Protein AF-A0A2D5UI90-F1 (afdb_monomer_lite)

pLDDT: mean 88.05, std 10.52, range [45.09, 97.12]

Sequence (137 aa):
MPPPLQNLLQTDLNLSLLLITIFAVVAANLFPKKLIALEKTSFSLGMWMMYVFLAVIGAATNIEQILSIGPSVLLFYITIMLFHFVFLVSLAKLFKLDVYEVVVSSAANIMGPSVAAPMAASMGRKKLVTPASLSEY

Foldseek 3Di:
DQDPVCVVVVDPDRCPVVVVVVVVVVCCVVPVVVCVVCVVVVVVVVVVVVVVVVVVVVVPDDPVCCVPCVVVVVVVVVVVLVVVLVVQLVVCVVVVHDSLLSVLVSCCVPVNLVPSLVVCVVVVNPVVNVVSNVSVD

Secondary structure (DSSP, 8-state):
---TTTTTTT--S-HHHHHHHHHHHHHHHH-HHHHHHHHHHHHHHHHHHHHHHHHHHHHHS-HHHHHHTHHHHHHHHHHHHHHHHHHHHHHHHHTT--HHHHHHHHHHHHH-HHHHHHHHHHTT-HHHHHHHHHTT-

Structure (mmCIF, N/CA/C/O backbone):
data_AF-A0A2D5UI90-F1
#
_entry.id   AF-A0A2D5UI90-F1
#
loop_
_atom_site.group_PDB
_atom_site.id
_atom_site.type_symbol
_atom_site.label_atom_id
_atom_site.label_alt_id
_atom_site.label_comp_id
_atom_site.label_asym_id
_atom_site.label_entity_id
_atom_site.label_seq_id
_atom_site.pdbx_PDB_ins_code
_atom_site.Cartn_x
_atom_site.Cartn_y
_atom_site.Cartn_z
_atom_site.occupancy
_atom_site.B_iso_or_equiv
_atom_site.auth_seq_id
_atom_site.auth_comp_id
_atom_site.auth_asym_id
_atom_site.auth_atom_id
_atom_site.pdbx_PDB_model_num
ATOM 1 N N . MET A 1 1 ? 2.408 -32.290 -11.993 1.00 48.31 1 MET A N 1
ATOM 2 C CA . MET A 1 1 ? 1.231 -33.171 -12.144 1.00 48.31 1 MET A CA 1
ATOM 3 C C . MET A 1 1 ? 0.042 -32.411 -11.577 1.00 48.31 1 MET A C 1
ATOM 5 O O . MET A 1 1 ? 0.161 -31.977 -10.435 1.00 48.31 1 MET A O 1
ATOM 9 N N . PRO A 1 2 ? -1.007 -32.119 -12.364 1.00 53.62 2 PRO A N 1
ATOM 10 C CA . PRO A 1 2 ? -2.142 -31.338 -11.877 1.00 53.62 2 PRO A CA 1
ATOM 11 C C . PRO A 1 2 ? -2.812 -32.066 -10.698 1.00 53.62 2 PRO A C 1
ATOM 13 O O . PRO A 1 2 ? -2.880 -33.300 -10.718 1.00 53.62 2 PRO A O 1
ATOM 16 N N . PRO A 1 3 ? -3.257 -31.349 -9.652 1.00 63.31 3 PRO A N 1
ATOM 17 C CA . PRO A 1 3 ? -3.955 -31.960 -8.530 1.00 63.31 3 PRO A CA 1
ATOM 18 C C . PRO A 1 3 ? -5.204 -32.717 -9.022 1.00 63.31 3 PRO A C 1
ATOM 20 O O . PRO A 1 3 ? -5.903 -32.228 -9.911 1.00 63.31 3 PRO A O 1
ATOM 23 N N . PRO A 1 4 ? -5.527 -33.892 -8.450 1.00 63.41 4 PRO A N 1
ATOM 24 C CA . PRO A 1 4 ? -6.572 -34.788 -8.962 1.00 63.41 4 PRO A CA 1
ATOM 25 C C . PRO A 1 4 ? -7.970 -34.147 -9.039 1.00 63.41 4 PRO A C 1
ATOM 27 O O . PRO A 1 4 ? -8.788 -34.550 -9.860 1.00 63.41 4 PRO A O 1
ATOM 30 N N . LEU A 1 5 ? -8.227 -33.106 -8.241 1.00 60.19 5 LEU A N 1
ATOM 31 C CA . LEU A 1 5 ? -9.473 -32.330 -8.251 1.00 60.19 5 LEU A CA 1
ATOM 32 C C . LEU A 1 5 ? -9.618 -31.393 -9.466 1.00 60.19 5 LEU A C 1
ATOM 34 O O . LEU A 1 5 ? -10.738 -31.054 -9.832 1.00 60.19 5 LEU A O 1
ATOM 38 N N . GLN A 1 6 ? -8.520 -31.005 -10.122 1.00 60.03 6 GLN A N 1
ATOM 39 C CA . GLN A 1 6 ? -8.545 -30.106 -11.285 1.00 60.03 6 GLN A CA 1
ATOM 40 C C . GLN A 1 6 ? -9.134 -30.787 -12.528 1.00 60.03 6 GLN A C 1
ATOM 42 O O . GLN A 1 6 ? -9.858 -30.161 -13.297 1.00 60.03 6 GLN A O 1
ATOM 47 N N . ASN A 1 7 ? -8.911 -32.096 -12.670 1.00 62.78 7 ASN A N 1
ATOM 48 C CA . ASN A 1 7 ? -9.467 -32.895 -13.765 1.00 62.78 7 ASN A CA 1
ATOM 49 C C . ASN A 1 7 ? -10.966 -33.211 -13.587 1.00 62.78 7 ASN A C 1
ATOM 51 O O . ASN A 1 7 ? -11.640 -33.508 -14.568 1.00 62.78 7 ASN A O 1
ATOM 55 N N . LEU A 1 8 ? -11.495 -33.140 -12.358 1.00 64.38 8 LEU A N 1
ATOM 56 C CA . LEU A 1 8 ? -12.909 -33.396 -12.038 1.00 64.38 8 LEU A CA 1
ATOM 57 C C . LEU A 1 8 ? -13.818 -32.182 -12.288 1.00 64.38 8 LEU A C 1
ATOM 59 O O . LEU A 1 8 ? -14.997 -32.358 -12.572 1.00 64.38 8 LEU A O 1
ATOM 63 N N . LEU A 1 9 ? -13.278 -30.963 -12.188 1.00 67.75 9 LEU A N 1
ATOM 64 C CA . LEU A 1 9 ? -14.033 -29.704 -12.269 1.00 67.75 9 LEU A CA 1
ATOM 65 C C . LEU A 1 9 ? -13.892 -28.966 -13.615 1.00 67.75 9 LEU A C 1
ATOM 67 O O . LEU A 1 9 ? -14.424 -27.865 -13.741 1.00 67.75 9 LEU A O 1
ATOM 71 N N . GLN A 1 10 ? -13.189 -29.545 -14.604 1.00 65.94 10 GLN A N 1
ATOM 72 C CA . GLN A 1 10 ? -12.973 -28.986 -15.957 1.00 65.94 10 GLN A CA 1
ATOM 73 C C . GLN A 1 10 ? -12.735 -27.461 -15.967 1.00 65.94 10 GLN A C 1
ATOM 75 O O . GLN A 1 10 ? -13.383 -26.719 -16.700 1.00 65.94 10 GLN A O 1
ATOM 80 N N . THR A 1 11 ? -11.836 -26.971 -15.112 1.00 66.00 11 THR A N 1
ATOM 81 C CA . THR A 1 11 ? -11.561 -25.532 -14.973 1.00 66.00 11 THR A CA 1
ATOM 82 C C . THR A 1 11 ? -10.078 -25.244 -15.189 1.00 66.00 11 THR A C 1
ATOM 84 O O . THR A 1 11 ? -9.223 -25.908 -14.605 1.00 66.00 11 THR A O 1
ATOM 87 N N . ASP A 1 12 ? -9.765 -24.197 -15.956 1.00 69.00 12 ASP A N 1
ATOM 88 C CA . ASP A 1 12 ? -8.389 -23.741 -16.240 1.00 69.00 12 ASP A CA 1
ATOM 89 C C . ASP A 1 12 ? -7.688 -23.078 -15.032 1.00 69.00 12 ASP A C 1
ATOM 91 O O . ASP A 1 12 ? -6.572 -22.566 -15.131 1.00 69.00 12 ASP A O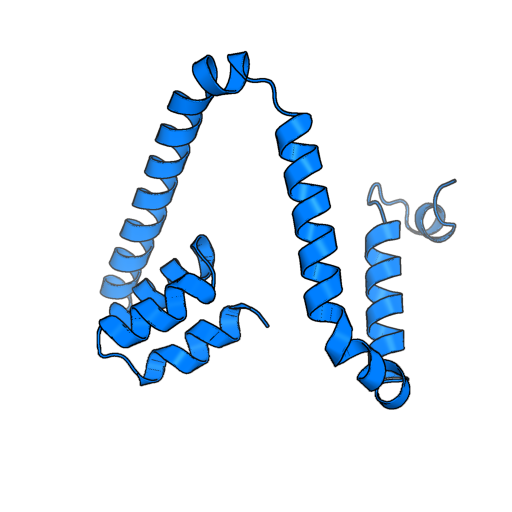 1
ATOM 95 N N . LEU A 1 13 ? -8.333 -23.065 -13.862 1.00 67.31 13 LEU A N 1
ATOM 96 C CA . LEU A 1 13 ? -7.846 -22.384 -12.666 1.00 67.31 13 LEU A CA 1
ATOM 97 C C . LEU A 1 13 ? -6.788 -23.217 -11.932 1.00 67.31 13 LEU A C 1
ATOM 99 O O . LEU A 1 13 ? -6.958 -24.414 -11.700 1.00 67.31 13 LEU A O 1
ATOM 103 N N . ASN A 1 14 ? -5.708 -22.565 -11.487 1.00 71.44 14 ASN A N 1
ATOM 104 C CA . ASN A 1 14 ? -4.692 -23.198 -10.647 1.00 71.44 14 ASN A CA 1
ATOM 105 C C . ASN A 1 14 ? -5.229 -23.407 -9.221 1.00 71.44 14 ASN A C 1
ATOM 107 O O . ASN A 1 14 ? -5.079 -22.560 -8.339 1.00 71.44 14 ASN A O 1
ATOM 111 N N . LEU A 1 15 ? -5.854 -24.564 -8.997 1.00 83.06 15 LEU A N 1
ATOM 112 C CA . LEU A 1 15 ? -6.462 -24.926 -7.715 1.00 83.06 15 LEU A CA 1
ATOM 113 C C . LEU A 1 15 ? -5.440 -25.173 -6.599 1.00 83.06 15 LEU A C 1
ATOM 115 O O . LEU A 1 15 ? -5.830 -25.256 -5.439 1.00 83.06 15 LEU A O 1
ATOM 119 N N . SER A 1 16 ? -4.144 -25.281 -6.905 1.00 84.81 16 SER A N 1
ATOM 120 C CA . SER A 1 16 ? -3.122 -25.621 -5.906 1.00 84.81 16 SER A CA 1
ATOM 121 C C . SER A 1 16 ? -3.031 -24.563 -4.810 1.00 84.81 16 SER A C 1
ATOM 123 O O . SER A 1 16 ? -3.061 -24.905 -3.632 1.00 84.81 16 SER A O 1
ATOM 125 N N . LEU A 1 17 ? -2.995 -23.279 -5.183 1.00 85.44 17 LEU A N 1
ATOM 126 C CA . LEU A 1 17 ? -2.971 -22.176 -4.216 1.00 85.44 17 LEU A CA 1
ATOM 127 C C . LEU A 1 17 ? -4.250 -22.139 -3.379 1.00 85.44 17 LEU A C 1
ATOM 129 O O . LEU A 1 17 ? -4.186 -22.012 -2.161 1.00 85.44 17 LEU A O 1
ATOM 133 N N . LEU A 1 18 ? -5.404 -22.316 -4.027 1.00 87.38 18 LEU A N 1
ATOM 134 C CA . LEU A 1 18 ? -6.697 -22.327 -3.350 1.00 87.38 18 LEU A CA 1
ATOM 135 C C . LEU A 1 18 ? -6.779 -23.459 -2.318 1.00 87.38 18 LEU A C 1
ATOM 137 O O . LEU A 1 18 ? -7.167 -23.225 -1.176 1.00 87.38 18 LEU A O 1
ATOM 141 N N . LEU A 1 19 ? -6.377 -24.672 -2.701 1.00 89.44 19 LEU A N 1
ATOM 142 C CA . LEU A 1 19 ? -6.362 -25.831 -1.813 1.00 89.44 19 LEU A CA 1
ATOM 143 C C . LEU A 1 19 ? -5.406 -25.618 -0.639 1.00 89.44 19 LEU A C 1
ATOM 145 O O . LEU A 1 19 ? -5.787 -25.890 0.497 1.00 89.44 19 LEU A O 1
ATOM 149 N N . ILE A 1 20 ? -4.203 -25.089 -0.884 1.00 89.81 20 ILE A N 1
ATOM 150 C CA . ILE A 1 20 ? -3.241 -24.767 0.180 1.00 89.81 20 ILE A CA 1
ATOM 151 C C . ILE A 1 20 ? -3.857 -23.776 1.178 1.00 89.81 20 ILE A C 1
ATOM 153 O O . ILE A 1 20 ? -3.808 -24.031 2.381 1.00 89.81 20 ILE A O 1
ATOM 157 N N . THR A 1 21 ? -4.494 -22.699 0.706 1.00 91.00 21 THR A N 1
ATOM 158 C CA . THR A 1 21 ? -5.168 -21.720 1.575 1.00 91.00 21 THR A CA 1
ATOM 159 C C . THR A 1 21 ? -6.302 -22.357 2.377 1.00 91.00 21 THR A C 1
ATOM 161 O O . THR A 1 21 ? -6.386 -22.145 3.586 1.00 91.00 21 THR A O 1
ATOM 164 N N . ILE A 1 22 ? -7.145 -23.181 1.744 1.00 93.75 22 ILE A N 1
ATOM 165 C CA . ILE A 1 22 ? -8.247 -23.880 2.423 1.00 93.75 22 ILE A CA 1
ATOM 166 C C . ILE A 1 22 ? -7.703 -24.780 3.534 1.00 93.75 22 ILE A C 1
ATOM 168 O O . ILE A 1 22 ? -8.156 -24.688 4.675 1.00 93.75 22 ILE A O 1
ATOM 172 N N . PHE A 1 23 ? -6.711 -25.620 3.237 1.00 92.88 23 PHE A N 1
ATOM 173 C CA . PHE A 1 23 ? -6.123 -26.507 4.239 1.00 92.88 23 PHE A CA 1
ATOM 174 C C . PHE A 1 23 ? -5.447 -25.730 5.373 1.00 92.88 23 PHE A C 1
ATOM 176 O O . PHE A 1 23 ? -5.608 -26.107 6.535 1.00 92.88 23 PHE A O 1
ATOM 183 N N . ALA A 1 24 ? -4.747 -24.634 5.068 1.00 90.56 24 ALA A N 1
ATOM 184 C CA . ALA A 1 24 ? -4.121 -23.780 6.073 1.00 90.56 24 ALA A CA 1
ATOM 185 C C . ALA A 1 24 ? -5.157 -23.163 7.026 1.00 90.56 24 ALA A C 1
ATOM 187 O O . ALA A 1 24 ? -4.997 -23.251 8.244 1.00 90.56 24 ALA A O 1
ATOM 188 N N . VAL A 1 25 ? -6.253 -22.608 6.495 1.00 92.94 25 VAL A N 1
ATOM 189 C CA . VAL A 1 25 ? -7.337 -22.026 7.303 1.00 92.94 25 VAL A CA 1
ATOM 190 C C . VAL A 1 25 ? -8.042 -23.096 8.139 1.00 92.94 25 VAL A C 1
ATOM 192 O O . VAL A 1 25 ? -8.285 -22.880 9.327 1.00 92.94 25 VAL A O 1
ATOM 195 N N . VAL A 1 26 ? -8.338 -24.267 7.567 1.00 94.62 26 VAL A N 1
ATOM 196 C CA . VAL A 1 26 ? -8.956 -25.382 8.303 1.00 94.62 26 VAL A CA 1
ATOM 197 C C . VAL A 1 26 ? -8.053 -25.841 9.449 1.00 94.62 26 VAL A C 1
ATOM 199 O O . VAL A 1 26 ? -8.518 -25.984 10.579 1.00 94.62 26 VAL A O 1
ATOM 202 N N . ALA A 1 27 ? -6.753 -26.009 9.201 1.00 90.69 27 ALA A N 1
ATOM 203 C CA . ALA A 1 27 ? -5.792 -26.371 10.238 1.00 90.69 27 ALA A CA 1
ATOM 204 C C . ALA A 1 27 ? -5.685 -25.294 11.334 1.00 90.69 27 ALA A C 1
ATOM 206 O O . ALA A 1 27 ? -5.665 -25.636 12.519 1.00 90.69 27 ALA A O 1
ATOM 207 N N . ALA A 1 28 ? -5.677 -24.010 10.953 1.00 89.69 28 ALA A N 1
ATOM 208 C CA . ALA A 1 28 ? -5.647 -22.883 11.885 1.00 89.69 28 ALA A CA 1
ATOM 209 C C . ALA A 1 28 ? -6.870 -22.859 12.817 1.00 89.69 28 ALA A C 1
ATOM 211 O O . ALA A 1 28 ? -6.725 -22.634 14.018 1.00 89.69 28 ALA A O 1
ATOM 212 N N . ASN A 1 29 ? -8.059 -23.157 12.283 1.00 92.19 29 ASN A N 1
ATOM 213 C CA . ASN A 1 29 ? -9.311 -23.174 13.043 1.00 92.19 29 ASN A CA 1
ATOM 214 C C . ASN A 1 29 ? -9.469 -24.425 13.923 1.00 92.19 29 ASN A C 1
ATOM 216 O O . ASN A 1 29 ? -9.990 -24.329 15.032 1.00 92.19 29 ASN A O 1
ATOM 220 N N . LEU A 1 30 ? -9.022 -25.598 13.459 1.00 93.75 30 LEU A N 1
ATOM 221 C CA . LEU A 1 30 ? -9.150 -26.851 14.216 1.00 93.75 30 LEU A CA 1
ATOM 222 C C . LEU A 1 30 ? -8.087 -27.009 15.312 1.00 93.75 30 LEU A C 1
ATOM 224 O O . LEU A 1 30 ? -8.350 -27.647 16.332 1.00 93.75 30 LEU A O 1
ATOM 228 N N . PHE A 1 31 ? -6.895 -26.425 15.139 1.00 91.44 31 PHE A N 1
ATOM 229 C CA . PHE A 1 31 ? -5.773 -26.585 16.073 1.00 91.44 31 PHE A CA 1
ATOM 230 C C . PHE A 1 31 ? -5.160 -25.262 16.585 1.00 91.44 31 PHE A C 1
ATOM 232 O O . PHE A 1 31 ? -3.931 -25.167 16.686 1.00 91.44 31 PHE A O 1
ATOM 239 N N . PRO A 1 32 ? -5.954 -24.261 17.018 1.00 86.12 32 PRO A N 1
ATOM 240 C CA . PRO A 1 32 ? -5.437 -22.938 17.382 1.00 86.12 32 PRO A CA 1
ATOM 241 C C . PRO A 1 32 ? -4.440 -23.000 18.548 1.00 86.12 32 PRO A C 1
ATOM 243 O O . PRO A 1 32 ? -3.378 -22.384 18.509 1.00 86.12 32 PRO A O 1
ATOM 246 N N . LYS A 1 33 ? -4.711 -23.837 19.560 1.00 85.88 33 LYS A N 1
ATOM 247 C CA . LYS A 1 33 ? -3.848 -23.985 20.748 1.00 85.88 33 LYS A CA 1
ATOM 248 C C . LYS A 1 33 ? -2.444 -24.503 20.427 1.00 85.88 33 LYS A C 1
ATOM 250 O O . LYS A 1 33 ? -1.508 -24.184 21.150 1.00 85.88 33 LYS A O 1
ATOM 255 N N . LYS A 1 34 ? -2.293 -25.306 19.367 1.00 84.69 34 LYS A N 1
ATOM 256 C CA . LYS A 1 34 ? -0.983 -25.821 18.935 1.00 84.69 34 LYS A CA 1
ATOM 257 C C . LYS A 1 34 ? -0.211 -24.793 18.107 1.00 84.69 34 LYS A C 1
ATOM 259 O O . LYS A 1 34 ? 1.013 -24.823 18.098 1.00 84.69 34 LYS A O 1
ATOM 264 N N . LEU A 1 35 ? -0.926 -23.890 17.437 1.00 85.06 35 LEU A N 1
ATOM 265 C CA . LEU A 1 35 ? -0.363 -22.908 16.512 1.00 85.06 35 LEU A CA 1
ATOM 266 C C . LEU A 1 35 ? -0.069 -21.552 17.169 1.00 85.06 35 LEU A C 1
ATOM 268 O O . LEU A 1 35 ? 0.737 -20.804 16.633 1.00 85.06 35 LEU A O 1
ATOM 272 N N . ILE A 1 36 ? -0.608 -21.270 18.363 1.00 85.56 36 ILE A N 1
ATOM 273 C CA . ILE A 1 36 ? -0.262 -20.082 19.174 1.00 85.56 36 ILE A CA 1
ATOM 274 C C . ILE A 1 36 ? 1.254 -19.930 19.380 1.00 85.56 36 ILE A C 1
ATOM 276 O O . ILE A 1 36 ? 1.776 -18.819 19.389 1.00 85.56 36 ILE A O 1
ATOM 280 N N . ALA A 1 37 ? 1.993 -21.036 19.506 1.00 84.31 37 ALA A N 1
ATOM 281 C CA . ALA A 1 37 ? 3.450 -20.982 19.633 1.00 84.31 37 ALA A CA 1
ATOM 282 C C . ALA A 1 37 ? 4.134 -20.344 18.406 1.00 84.31 37 ALA A C 1
ATOM 284 O O . ALA A 1 37 ? 5.213 -19.771 18.540 1.00 84.31 37 ALA A O 1
ATOM 285 N N . LEU A 1 38 ? 3.501 -20.420 17.231 1.00 83.56 38 LEU A N 1
ATOM 286 C CA . LEU A 1 38 ? 4.014 -19.874 15.976 1.00 83.56 38 LEU A CA 1
ATOM 287 C C . LEU A 1 38 ? 3.715 -18.383 15.812 1.00 83.56 38 LEU A C 1
ATOM 289 O O . LEU A 1 38 ? 4.439 -17.727 15.076 1.00 83.56 38 LEU A O 1
ATOM 293 N N . GLU A 1 39 ? 2.716 -17.832 16.505 1.00 81.50 39 GLU A N 1
ATOM 294 C CA . GLU A 1 39 ? 2.302 -16.421 16.396 1.00 81.50 39 GLU A CA 1
ATOM 295 C C . GLU A 1 39 ? 3.463 -15.450 16.663 1.00 81.50 39 GLU A C 1
ATOM 297 O O . GLU A 1 39 ? 3.636 -14.445 15.979 1.00 81.50 39 GLU A O 1
ATOM 302 N N . LYS A 1 40 ? 4.334 -15.793 17.619 1.00 79.81 40 LYS A N 1
ATOM 303 C CA . LYS A 1 40 ? 5.506 -14.974 17.962 1.00 79.81 40 LYS A CA 1
ATOM 304 C C . LYS A 1 40 ? 6.571 -14.957 16.865 1.00 79.81 40 LYS A C 1
ATOM 306 O O . LYS A 1 40 ? 7.338 -14.003 16.772 1.00 79.81 40 LYS A O 1
ATOM 311 N N . THR A 1 41 ? 6.656 -16.015 16.062 1.00 85.50 41 THR A N 1
ATOM 312 C CA . THR A 1 41 ? 7.683 -16.171 15.020 1.00 85.50 41 THR A CA 1
ATOM 313 C C . THR A 1 41 ? 7.134 -15.869 13.626 1.00 85.50 41 THR A C 1
ATOM 315 O O . THR A 1 41 ? 7.903 -15.476 12.751 1.00 85.50 41 THR A O 1
ATOM 318 N N . SER A 1 42 ? 5.822 -15.997 13.413 1.00 86.25 42 SER A N 1
ATOM 319 C CA . SER A 1 42 ? 5.173 -15.869 12.107 1.00 86.25 42 SER A CA 1
ATOM 320 C C . SER A 1 42 ? 5.386 -14.494 11.483 1.00 86.25 42 SER A C 1
ATOM 322 O O . SER A 1 42 ? 5.714 -14.424 10.303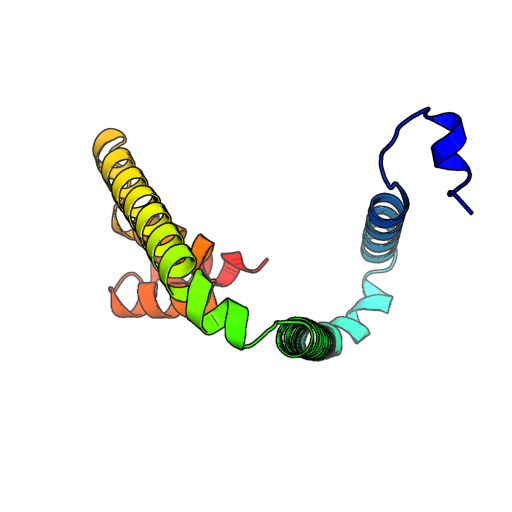 1.00 86.25 42 SER A O 1
ATOM 324 N N . PHE A 1 43 ? 5.286 -13.416 12.268 1.00 85.38 43 PHE A N 1
ATOM 325 C CA . PHE A 1 43 ? 5.520 -12.056 11.774 1.00 85.38 43 PHE A CA 1
ATOM 326 C C . PHE A 1 43 ? 6.962 -11.868 11.278 1.00 85.38 43 PHE A C 1
ATOM 328 O O . PHE A 1 43 ? 7.189 -11.435 10.150 1.00 85.38 43 PHE A O 1
ATOM 335 N N . SER A 1 44 ? 7.948 -12.262 12.091 1.00 87.62 44 SER A N 1
ATOM 336 C CA . SER A 1 44 ? 9.369 -12.147 11.730 1.00 87.62 44 SER A CA 1
ATOM 337 C C . SER A 1 44 ? 9.718 -13.005 10.509 1.00 87.62 44 SER A C 1
ATOM 339 O O . SER A 1 44 ? 10.402 -12.547 9.595 1.00 87.62 44 SER A O 1
ATOM 341 N N . LEU A 1 45 ? 9.196 -14.233 10.445 1.00 92.25 45 LEU A N 1
ATOM 342 C CA . LEU A 1 45 ? 9.405 -15.123 9.306 1.00 92.25 45 LEU A CA 1
ATOM 343 C C . LEU A 1 45 ? 8.752 -14.580 8.026 1.00 92.25 45 LEU A C 1
ATOM 345 O O . LEU A 1 45 ? 9.369 -14.627 6.963 1.00 92.25 45 LEU A O 1
ATOM 349 N N . GLY A 1 46 ? 7.538 -14.033 8.127 1.00 89.25 46 GLY A N 1
ATOM 350 C CA . GLY A 1 46 ? 6.844 -13.384 7.016 1.00 89.25 46 GLY A CA 1
ATOM 351 C C . GLY A 1 46 ? 7.634 -12.199 6.463 1.00 89.25 46 GLY A C 1
ATOM 352 O O . GLY A 1 46 ? 7.835 -12.110 5.254 1.00 89.25 46 GLY A O 1
ATOM 353 N N . MET A 1 47 ? 8.179 -11.353 7.342 1.00 90.94 47 MET A N 1
ATOM 354 C CA . MET A 1 47 ? 9.053 -10.240 6.956 1.00 90.94 47 MET A CA 1
ATOM 355 C C . MET A 1 47 ? 10.326 -10.717 6.247 1.00 90.94 47 MET A C 1
ATOM 357 O O . MET A 1 47 ? 10.698 -10.166 5.213 1.00 90.94 47 MET A O 1
ATOM 361 N N . TRP A 1 48 ? 10.971 -11.777 6.743 1.00 94.75 48 TRP A N 1
ATOM 362 C CA . TRP A 1 48 ? 12.129 -12.376 6.072 1.00 94.75 48 TRP A CA 1
ATOM 363 C C . TRP A 1 48 ? 11.790 -12.893 4.672 1.00 94.75 48 TRP A C 1
ATOM 365 O O . TRP A 1 48 ? 12.525 -12.629 3.721 1.00 94.75 48 TRP A O 1
ATOM 375 N N . MET A 1 49 ? 10.665 -13.594 4.529 1.00 94.56 49 MET A N 1
ATOM 376 C CA . MET A 1 49 ? 10.183 -14.067 3.230 1.00 94.56 49 MET A CA 1
ATOM 377 C C . MET A 1 49 ? 9.852 -12.905 2.288 1.00 94.56 49 MET A C 1
ATOM 379 O O . MET A 1 49 ? 10.220 -12.956 1.115 1.00 94.56 49 MET A O 1
ATOM 383 N N . MET A 1 50 ? 9.242 -11.830 2.798 1.00 93.69 50 MET A N 1
ATOM 384 C CA . MET A 1 50 ? 8.985 -10.609 2.032 1.00 93.69 50 MET A CA 1
ATOM 385 C C . MET A 1 50 ? 10.288 -9.977 1.532 1.00 93.69 50 MET A C 1
ATOM 387 O O . MET A 1 50 ? 10.379 -9.622 0.360 1.00 93.69 50 MET A O 1
ATOM 391 N N . TYR A 1 51 ? 11.320 -9.874 2.372 1.00 95.06 51 TYR A N 1
ATOM 392 C CA . TYR A 1 51 ? 12.615 -9.335 1.950 1.00 95.06 51 TYR A CA 1
ATOM 393 C C . TYR A 1 51 ? 13.290 -10.190 0.882 1.00 95.06 51 TYR A C 1
ATOM 395 O O . TYR A 1 51 ? 13.804 -9.640 -0.089 1.00 95.06 51 TYR A O 1
ATOM 403 N N . VAL A 1 52 ? 13.252 -11.518 1.013 1.00 96.62 52 VAL A N 1
ATOM 404 C CA . VAL A 1 52 ? 13.776 -12.423 -0.021 1.00 96.62 52 VAL A CA 1
ATOM 405 C C . VAL A 1 52 ? 13.017 -12.231 -1.335 1.00 96.62 52 VAL A C 1
ATOM 407 O O . VAL A 1 52 ? 13.637 -12.090 -2.385 1.00 96.62 52 VAL A O 1
ATOM 410 N N . PHE A 1 53 ? 11.688 -12.156 -1.284 1.00 94.94 53 PHE A N 1
ATOM 411 C CA . PHE A 1 53 ? 10.850 -11.905 -2.455 1.00 94.94 53 PHE A CA 1
ATOM 412 C C . PHE A 1 53 ? 11.183 -10.570 -3.140 1.00 94.94 53 PHE A C 1
ATOM 414 O O . PHE A 1 53 ? 11.417 -10.539 -4.349 1.00 94.94 53 PHE A O 1
ATOM 421 N N . LEU A 1 54 ? 11.279 -9.480 -2.374 1.00 94.69 54 LEU A N 1
ATOM 422 C CA . LEU A 1 54 ? 11.636 -8.159 -2.895 1.00 94.69 54 LEU A CA 1
ATOM 423 C C . LEU A 1 54 ? 13.055 -8.132 -3.476 1.00 94.69 54 LEU A C 1
ATOM 425 O O . LEU A 1 54 ? 13.269 -7.536 -4.530 1.00 94.69 54 LEU A O 1
ATOM 429 N N . ALA A 1 55 ? 14.013 -8.807 -2.836 1.00 95.69 55 ALA A N 1
ATOM 430 C CA . ALA A 1 55 ? 15.380 -8.918 -3.336 1.00 95.69 55 ALA A CA 1
ATOM 431 C C . ALA A 1 55 ? 15.437 -9.670 -4.673 1.00 95.69 55 ALA A C 1
ATOM 433 O O . ALA A 1 55 ? 16.138 -9.238 -5.584 1.00 95.69 55 ALA A O 1
ATOM 434 N N . VAL A 1 56 ? 14.668 -10.755 -4.818 1.00 96.31 56 VAL A N 1
ATOM 435 C CA . VAL A 1 56 ? 14.576 -11.513 -6.074 1.00 96.31 56 VAL A CA 1
ATOM 436 C C . VAL A 1 56 ? 13.940 -10.675 -7.182 1.00 96.31 56 VAL A C 1
ATOM 438 O O . VAL A 1 56 ? 14.473 -10.654 -8.287 1.00 96.31 56 VAL A O 1
ATOM 441 N N . ILE A 1 57 ? 12.855 -9.943 -6.906 1.00 94.00 57 ILE A N 1
ATOM 442 C CA . ILE A 1 57 ? 12.243 -9.037 -7.894 1.00 94.00 57 ILE A CA 1
ATOM 443 C C . ILE A 1 57 ? 13.230 -7.948 -8.312 1.00 94.00 57 ILE A C 1
ATOM 445 O O . ILE A 1 57 ? 13.420 -7.713 -9.505 1.00 94.00 57 ILE A O 1
ATOM 449 N N . GLY A 1 58 ? 13.887 -7.308 -7.342 1.00 91.38 58 GLY A N 1
ATOM 450 C CA . GLY A 1 58 ? 14.887 -6.278 -7.609 1.00 91.38 58 GLY A CA 1
ATOM 451 C C . GLY A 1 58 ? 16.040 -6.807 -8.463 1.00 91.38 58 GLY A C 1
ATOM 452 O O . GLY A 1 58 ? 16.385 -6.191 -9.466 1.00 91.38 58 GLY A O 1
ATOM 453 N N . ALA A 1 59 ? 16.576 -7.982 -8.124 1.00 93.44 59 ALA A N 1
ATOM 454 C CA . ALA A 1 59 ? 17.650 -8.631 -8.875 1.00 93.44 59 ALA A CA 1
ATOM 455 C C . ALA A 1 59 ? 17.221 -9.094 -10.279 1.00 93.44 59 ALA A C 1
ATOM 457 O O . ALA A 1 59 ? 18.038 -9.089 -11.196 1.00 93.44 59 ALA A O 1
ATOM 458 N N . ALA A 1 60 ? 15.956 -9.482 -10.462 1.00 93.25 60 ALA A N 1
ATOM 459 C CA . ALA A 1 60 ? 15.402 -9.860 -11.762 1.00 93.25 60 ALA A CA 1
ATOM 460 C C . ALA A 1 60 ? 15.088 -8.652 -12.665 1.00 93.25 60 ALA A C 1
ATOM 462 O O . ALA A 1 60 ? 14.812 -8.831 -13.852 1.00 93.25 60 ALA A O 1
ATOM 463 N N . THR A 1 61 ? 15.111 -7.428 -12.127 1.00 91.81 61 THR A N 1
ATOM 464 C CA . THR A 1 61 ? 14.760 -6.223 -12.883 1.00 91.81 61 THR A CA 1
ATOM 465 C C . THR A 1 61 ? 15.962 -5.677 -13.659 1.00 91.81 61 THR A C 1
ATOM 467 O O . THR A 1 61 ? 17.071 -5.570 -13.141 1.00 91.81 61 THR A O 1
ATOM 470 N N . ASN A 1 62 ? 15.741 -5.279 -14.915 1.00 92.00 62 ASN A N 1
ATOM 471 C CA . ASN A 1 62 ? 16.774 -4.692 -15.766 1.00 92.00 62 ASN A CA 1
ATOM 472 C C . ASN A 1 62 ? 16.920 -3.174 -15.514 1.00 92.00 62 ASN A C 1
ATOM 474 O O . ASN A 1 62 ? 15.970 -2.412 -15.689 1.00 92.00 62 ASN A O 1
ATOM 478 N N . ILE A 1 63 ? 18.131 -2.730 -15.156 1.00 91.75 63 ILE A N 1
ATOM 479 C CA . ILE A 1 63 ? 18.438 -1.324 -14.830 1.00 91.75 63 ILE A CA 1
ATOM 480 C C . ILE A 1 63 ? 18.223 -0.385 -16.029 1.00 91.75 63 ILE A C 1
ATOM 482 O O . ILE A 1 63 ? 17.711 0.720 -15.862 1.00 91.75 63 ILE A O 1
ATOM 486 N N . GLU A 1 64 ? 18.560 -0.812 -17.243 1.00 93.19 64 GLU A N 1
ATOM 487 C CA . GLU A 1 64 ? 18.356 -0.020 -18.462 1.00 93.19 64 GLU A CA 1
ATOM 488 C C . GLU A 1 64 ? 16.862 0.204 -18.737 1.00 93.19 64 GLU A C 1
ATOM 490 O O . GLU A 1 64 ? 16.441 1.311 -19.083 1.00 93.19 64 GLU A O 1
ATOM 495 N N . GLN A 1 65 ? 16.031 -0.815 -18.499 1.00 89.94 65 GLN A N 1
ATOM 496 C CA . GLN A 1 65 ? 14.573 -0.690 -18.600 1.00 89.94 65 GLN A CA 1
ATOM 497 C C . GLN A 1 65 ? 13.997 0.215 -17.505 1.00 89.94 65 GLN A C 1
ATOM 499 O O . GLN A 1 65 ? 13.111 1.023 -17.785 1.00 89.94 65 GLN A O 1
ATOM 504 N N . ILE A 1 66 ? 14.525 0.139 -16.278 1.00 91.31 66 ILE A N 1
ATOM 505 C CA . ILE A 1 66 ? 14.139 1.051 -15.192 1.00 91.31 66 ILE A CA 1
ATOM 506 C C . ILE A 1 66 ? 14.417 2.503 -15.586 1.00 91.31 66 ILE A C 1
ATOM 508 O O . ILE A 1 66 ? 13.586 3.366 -15.331 1.00 91.31 66 ILE A O 1
ATOM 512 N N . LEU A 1 67 ? 15.557 2.796 -16.210 1.00 93.81 67 LEU A N 1
ATOM 513 C CA . LEU A 1 67 ? 15.919 4.174 -16.548 1.00 93.81 67 LEU A CA 1
ATOM 514 C C . LEU A 1 67 ? 15.202 4.699 -17.797 1.00 93.81 67 LEU A C 1
ATOM 516 O O . LEU A 1 67 ? 14.912 5.891 -17.871 1.00 93.81 67 LEU A O 1
ATOM 520 N N . SER A 1 68 ? 14.897 3.831 -18.761 1.00 94.31 68 SER A N 1
ATOM 521 C CA . SER A 1 68 ? 14.224 4.221 -20.006 1.00 94.31 68 SER A CA 1
ATOM 522 C C . SER A 1 68 ? 12.701 4.282 -19.866 1.00 94.31 68 SER A C 1
ATOM 524 O O . SER A 1 68 ? 12.087 5.288 -20.212 1.00 94.31 68 SER A O 1
ATOM 526 N N . ILE A 1 69 ? 12.083 3.222 -19.341 1.00 93.50 69 ILE A N 1
ATOM 527 C CA . ILE A 1 69 ? 10.623 3.069 -19.249 1.00 93.50 69 ILE A CA 1
ATOM 528 C C . ILE A 1 69 ? 10.114 3.476 -17.863 1.00 93.50 69 ILE A C 1
ATOM 530 O O . ILE A 1 69 ? 9.001 3.995 -17.732 1.00 93.50 69 ILE A O 1
ATOM 534 N N . GLY A 1 70 ? 10.922 3.273 -16.819 1.00 92.12 70 GLY A N 1
ATOM 535 C CA . GLY A 1 70 ? 10.526 3.550 -15.438 1.00 92.12 70 GLY A CA 1
ATOM 536 C C . GLY A 1 70 ? 10.014 4.973 -15.196 1.00 92.12 70 GLY A C 1
ATOM 537 O O . GLY A 1 70 ? 8.982 5.085 -14.537 1.00 92.12 70 GLY A O 1
ATOM 538 N N . PRO A 1 71 ? 10.600 6.054 -15.758 1.00 94.50 71 PRO A N 1
ATOM 539 C CA . PRO A 1 71 ? 10.042 7.400 -15.602 1.00 94.50 71 PRO A CA 1
ATOM 540 C C . PRO A 1 71 ? 8.616 7.535 -16.153 1.00 94.50 71 PRO A C 1
ATOM 542 O O . PRO A 1 71 ? 7.759 8.144 -15.513 1.00 94.50 71 PRO A O 1
ATOM 545 N N . SER A 1 72 ? 8.330 6.936 -17.313 1.00 95.12 72 SER A N 1
ATOM 546 C CA . SER A 1 72 ? 6.992 6.956 -17.914 1.00 95.12 72 SER A CA 1
ATOM 547 C C . SER A 1 72 ? 5.987 6.155 -17.086 1.00 95.12 72 SER A C 1
ATOM 549 O O . SER A 1 72 ? 4.870 6.618 -16.860 1.00 95.12 72 SER A O 1
ATOM 551 N N . VAL A 1 73 ? 6.388 4.985 -16.580 1.00 94.88 73 VAL A N 1
ATOM 552 C CA . VAL A 1 73 ? 5.547 4.160 -15.696 1.00 94.88 73 VAL A CA 1
ATOM 553 C C . VAL A 1 73 ? 5.302 4.857 -14.357 1.00 94.88 73 VAL A C 1
ATOM 555 O O . VAL A 1 73 ? 4.182 4.835 -13.853 1.00 94.88 73 VAL A O 1
ATOM 558 N N . LEU A 1 74 ? 6.309 5.535 -13.803 1.00 94.50 74 LEU A N 1
ATOM 559 C CA . LEU A 1 74 ? 6.175 6.320 -12.579 1.00 94.50 74 LEU A CA 1
ATOM 560 C C . LEU A 1 74 ? 5.181 7.472 -12.763 1.00 94.50 74 LEU A C 1
ATOM 562 O O . LEU A 1 74 ? 4.297 7.655 -11.929 1.00 94.50 74 LEU A O 1
ATOM 566 N N . LEU A 1 75 ? 5.282 8.221 -13.866 1.00 96.44 75 LEU A N 1
ATOM 567 C CA . LEU A 1 75 ? 4.329 9.283 -14.203 1.00 96.44 75 LEU A CA 1
ATOM 568 C C . LEU A 1 75 ? 2.908 8.743 -14.363 1.00 96.44 75 LEU A C 1
ATOM 570 O O . LEU A 1 75 ? 1.955 9.343 -13.861 1.00 96.44 75 LEU A O 1
ATOM 574 N N . PHE A 1 76 ? 2.761 7.596 -15.023 1.00 96.38 76 PHE A N 1
ATOM 575 C CA . PHE A 1 76 ? 1.476 6.922 -15.158 1.00 96.38 76 PHE A CA 1
ATOM 576 C C . PHE A 1 76 ? 0.893 6.538 -13.792 1.00 96.38 76 PHE A C 1
ATOM 578 O O . PHE A 1 76 ? -0.267 6.842 -13.509 1.00 96.38 76 PHE A O 1
ATOM 585 N N . TYR A 1 77 ? 1.711 5.958 -12.911 1.00 95.00 77 TYR A N 1
ATOM 586 C CA . TYR A 1 77 ? 1.301 5.604 -11.556 1.00 95.00 77 TYR A CA 1
ATOM 587 C C . TYR A 1 77 ? 0.878 6.836 -10.750 1.00 95.00 77 TYR A C 1
ATOM 589 O O . TYR A 1 77 ? -0.223 6.858 -10.209 1.00 95.00 77 TYR A O 1
ATOM 597 N N . ILE A 1 78 ? 1.688 7.902 -10.735 1.00 95.94 78 ILE A N 1
ATOM 598 C CA . ILE A 1 78 ? 1.351 9.165 -10.054 1.00 95.94 78 ILE A CA 1
ATOM 599 C C . ILE A 1 78 ? 0.024 9.722 -10.570 1.00 95.94 78 ILE A C 1
ATOM 601 O O . ILE A 1 78 ? -0.805 10.174 -9.782 1.00 95.94 78 ILE A O 1
ATOM 605 N N . THR A 1 79 ? -0.196 9.656 -11.882 1.00 96.94 79 THR A N 1
ATOM 606 C CA . THR A 1 79 ? -1.432 10.128 -12.505 1.00 96.94 79 THR A CA 1
ATOM 607 C C . THR A 1 79 ? -2.635 9.347 -11.979 1.00 96.94 79 THR A C 1
ATOM 609 O O . THR A 1 79 ? -3.572 9.954 -11.463 1.00 96.94 79 THR A O 1
ATOM 612 N N . ILE A 1 80 ? -2.600 8.011 -12.027 1.00 96.56 80 ILE A N 1
ATOM 613 C CA . ILE A 1 80 ? -3.678 7.163 -11.492 1.00 96.56 80 ILE A CA 1
ATOM 614 C C . ILE A 1 80 ? -3.898 7.428 -10.004 1.00 96.56 80 ILE A C 1
ATOM 616 O O . ILE A 1 80 ? -5.042 7.543 -9.568 1.00 96.56 80 ILE A O 1
ATOM 620 N N . MET A 1 81 ? -2.822 7.566 -9.230 1.00 95.19 81 MET A N 1
ATOM 621 C CA . MET A 1 81 ? -2.911 7.822 -7.798 1.00 95.19 81 MET A CA 1
ATOM 622 C C . MET A 1 81 ? -3.574 9.161 -7.482 1.00 95.19 81 MET A C 1
ATOM 624 O O . MET A 1 81 ? -4.410 9.243 -6.581 1.00 95.19 81 MET A O 1
ATOM 628 N N . LEU A 1 82 ? -3.255 10.198 -8.254 1.00 95.88 82 LEU A N 1
ATOM 629 C CA . LEU A 1 82 ? -3.885 11.504 -8.127 1.00 95.88 82 LEU A CA 1
ATOM 630 C C . LEU A 1 82 ? -5.371 11.430 -8.486 1.00 95.88 82 LEU A C 1
ATOM 632 O O . LEU A 1 82 ? -6.200 11.937 -7.733 1.00 95.88 82 LEU A O 1
ATOM 636 N N . PHE A 1 83 ? -5.725 10.748 -9.579 1.00 97.12 83 PHE A N 1
ATOM 637 C CA . PHE A 1 83 ? -7.126 10.525 -9.940 1.00 97.12 83 PHE A CA 1
ATOM 6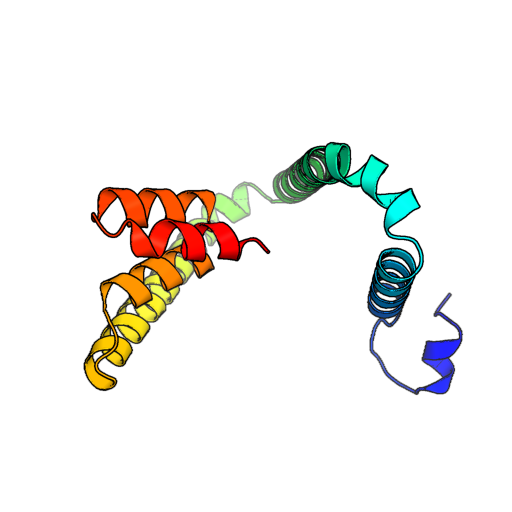38 C C . PHE A 1 83 ? -7.879 9.742 -8.865 1.00 97.12 83 PHE A C 1
ATOM 640 O O . PHE A 1 83 ? -8.962 10.167 -8.477 1.00 97.12 83 PHE A O 1
ATOM 647 N N . HIS A 1 84 ? -7.309 8.656 -8.338 1.00 96.12 84 HIS A N 1
ATOM 648 C CA . HIS A 1 84 ? -7.880 7.881 -7.236 1.00 96.12 84 HIS A CA 1
ATOM 649 C C . HIS A 1 84 ? -8.174 8.773 -6.025 1.00 96.12 84 HIS A C 1
ATOM 651 O O . HIS A 1 84 ? -9.293 8.780 -5.512 1.00 96.12 84 HIS A O 1
ATOM 657 N N . PHE A 1 85 ? -7.194 9.572 -5.599 1.00 94.75 85 PHE A N 1
ATOM 658 C CA . PHE A 1 85 ? -7.341 10.438 -4.436 1.00 94.75 85 PHE A CA 1
ATOM 659 C C . PHE A 1 85 ? -8.390 11.537 -4.657 1.00 94.75 85 PHE A C 1
ATOM 661 O O . PHE A 1 85 ? -9.286 11.724 -3.831 1.00 94.75 85 PHE A O 1
ATOM 668 N N . VAL A 1 86 ? -8.329 12.236 -5.795 1.00 96.12 86 VAL A N 1
ATOM 669 C CA . VAL A 1 86 ? -9.300 13.283 -6.151 1.00 96.12 86 VAL A CA 1
ATOM 670 C C . VAL A 1 86 ? -10.704 12.703 -6.275 1.00 96.12 86 VAL A C 1
ATOM 672 O O . VAL A 1 86 ? -11.659 13.307 -5.784 1.00 96.12 86 VAL A O 1
ATOM 675 N N . PHE A 1 87 ? -10.841 11.530 -6.889 1.00 96.50 87 PHE A N 1
ATOM 676 C CA . PHE A 1 87 ? -12.113 10.837 -7.034 1.00 96.50 87 PHE A CA 1
ATOM 677 C C . PHE A 1 87 ? -12.714 10.493 -5.669 1.00 96.50 87 PHE A C 1
ATOM 679 O O . PHE A 1 87 ? -13.856 10.864 -5.405 1.00 96.50 87 PHE A O 1
ATOM 686 N N . LEU A 1 88 ? -11.937 9.888 -4.765 1.00 96.38 88 LEU A N 1
ATOM 687 C CA . LEU A 1 88 ? -12.404 9.556 -3.418 1.00 96.38 88 LEU A CA 1
ATOM 688 C C . LEU A 1 88 ? -12.814 10.793 -2.616 1.00 96.38 88 LEU A C 1
ATOM 690 O O . LEU A 1 88 ? -13.888 10.801 -2.020 1.00 96.38 88 LEU A O 1
ATOM 694 N N . VAL A 1 89 ? -12.016 11.863 -2.631 1.00 95.56 89 VAL A N 1
ATOM 695 C CA . VAL A 1 89 ? -12.362 13.110 -1.925 1.00 95.56 89 VAL A CA 1
ATOM 696 C C . VAL A 1 89 ? -13.601 13.774 -2.538 1.00 95.56 89 VAL A C 1
ATOM 698 O O . VAL A 1 89 ? -14.427 14.339 -1.818 1.00 95.56 89 VAL A O 1
ATOM 701 N N . SER A 1 90 ? -13.772 13.689 -3.859 1.00 95.25 90 SER A N 1
ATOM 702 C CA . SER A 1 90 ? -14.960 14.209 -4.546 1.00 95.25 90 SER A CA 1
ATOM 703 C C . SER A 1 90 ? -16.214 13.422 -4.168 1.00 95.25 90 SER A C 1
ATOM 705 O O . SER A 1 90 ? -17.239 14.023 -3.844 1.00 95.25 90 SER A O 1
ATOM 707 N N . LEU A 1 91 ? -16.122 12.090 -4.121 1.00 95.81 91 LEU A N 1
ATOM 708 C CA . LEU A 1 91 ? -17.200 11.232 -3.634 1.00 95.81 91 LEU A CA 1
ATOM 709 C C . LEU A 1 91 ? -17.496 11.471 -2.153 1.00 95.81 91 LEU A C 1
ATOM 711 O O . LEU A 1 91 ? -18.663 11.520 -1.776 1.00 95.81 91 LEU A O 1
ATOM 715 N N . ALA A 1 92 ? -16.473 11.697 -1.325 1.00 95.81 92 ALA A N 1
ATOM 716 C CA . ALA A 1 92 ? -16.653 12.033 0.085 1.00 95.81 92 ALA A CA 1
ATOM 717 C C . ALA A 1 92 ? -17.533 13.276 0.245 1.00 95.81 92 ALA A C 1
ATOM 719 O O . ALA A 1 92 ? -18.474 13.279 1.036 1.00 95.81 92 ALA A O 1
ATOM 720 N N . LYS A 1 93 ? -17.286 14.311 -0.569 1.00 92.62 93 LYS A N 1
ATOM 721 C CA . LYS A 1 93 ? -18.112 15.524 -0.590 1.00 92.62 93 LYS A CA 1
ATOM 722 C C . LYS A 1 93 ? -19.528 15.262 -1.104 1.00 92.62 93 LYS A C 1
ATOM 724 O O . LYS A 1 93 ? -20.474 15.788 -0.525 1.00 92.62 93 LYS A O 1
ATOM 729 N N . LEU A 1 94 ? -19.684 14.451 -2.153 1.00 95.50 94 LEU A N 1
ATOM 730 C CA . LEU A 1 94 ? -20.993 14.120 -2.726 1.00 95.50 94 LEU A CA 1
ATOM 731 C C . LEU A 1 94 ? -21.877 13.339 -1.740 1.00 95.50 94 LEU A C 1
ATOM 733 O O . LEU A 1 94 ? -23.054 13.653 -1.578 1.00 95.50 94 LEU A O 1
ATOM 737 N N . PHE A 1 95 ? -21.298 12.359 -1.048 1.00 95.81 95 PHE A N 1
ATOM 738 C CA . PHE A 1 95 ? -21.992 11.494 -0.092 1.00 95.81 95 PHE A CA 1
ATOM 739 C C . PHE A 1 95 ? -21.953 12.008 1.355 1.00 95.81 95 PHE A C 1
ATOM 741 O O . PHE A 1 95 ? -22.472 11.341 2.246 1.00 95.81 95 PHE A O 1
ATOM 748 N N . LYS A 1 96 ? -21.386 13.200 1.597 1.00 94.00 96 LYS A N 1
ATOM 749 C CA . LYS A 1 96 ? -21.250 13.821 2.930 1.00 94.00 96 LYS A CA 1
ATOM 750 C C . LYS A 1 96 ? -20.498 12.938 3.943 1.00 94.00 96 LYS A C 1
ATOM 752 O O . LYS A 1 96 ? -20.836 12.925 5.124 1.00 94.00 96 LYS A O 1
ATOM 757 N N . LEU A 1 97 ? -19.486 12.209 3.476 1.00 93.56 97 LEU A N 1
ATOM 758 C CA . LEU A 1 97 ? -18.578 11.423 4.316 1.00 93.56 97 LEU A CA 1
ATOM 759 C C . LEU A 1 97 ? -17.533 12.331 4.979 1.00 93.56 97 LEU A C 1
ATOM 761 O O . LEU A 1 97 ? -17.210 13.403 4.457 1.00 93.56 97 LEU A O 1
ATOM 765 N N . ASP A 1 98 ? -16.970 11.897 6.111 1.00 93.44 98 ASP A N 1
ATOM 766 C CA . ASP A 1 98 ? -15.862 12.616 6.744 1.00 93.44 98 ASP A CA 1
ATOM 767 C C . ASP A 1 98 ? -14.617 12.537 5.847 1.00 93.44 98 ASP A C 1
ATOM 769 O O . ASP A 1 98 ? -14.070 11.467 5.575 1.00 93.44 98 ASP A O 1
ATOM 773 N N . VAL A 1 99 ? -14.149 13.698 5.386 1.00 92.56 99 VAL A N 1
ATOM 774 C CA . VAL A 1 99 ? -12.965 13.808 4.527 1.00 92.56 99 VAL A CA 1
ATOM 775 C C . VAL A 1 99 ? -11.723 13.247 5.224 1.00 92.56 99 VAL A C 1
ATOM 777 O O . VAL A 1 99 ? -10.882 12.651 4.559 1.00 92.56 99 VAL A O 1
ATOM 780 N N . TYR A 1 100 ? -11.603 13.386 6.549 1.00 92.50 100 TYR A N 1
ATOM 781 C CA . TYR A 1 100 ? -10.465 12.833 7.287 1.00 92.50 100 TYR A CA 1
ATOM 782 C C . TYR A 1 100 ? -10.470 11.307 7.279 1.00 92.50 100 TYR A C 1
ATOM 784 O O . TYR A 1 100 ? -9.410 10.701 7.149 1.00 92.50 100 TYR A O 1
ATOM 792 N N . GLU A 1 101 ? -11.646 10.693 7.384 1.00 92.69 101 GLU A N 1
ATOM 793 C CA . GLU A 1 101 ? -11.788 9.242 7.305 1.00 92.69 101 GLU A CA 1
ATOM 794 C C . GLU A 1 101 ? -11.408 8.748 5.909 1.00 92.69 101 GLU A C 1
ATOM 796 O O . GLU A 1 101 ? -10.538 7.894 5.785 1.00 92.69 101 GLU A O 1
ATOM 801 N N . VAL A 1 102 ? -11.932 9.377 4.852 1.00 94.56 102 VAL A N 1
ATOM 802 C CA . VAL A 1 102 ? -11.617 8.996 3.465 1.00 94.56 102 VAL A CA 1
ATOM 803 C C . VAL A 1 102 ? -10.130 9.161 3.138 1.00 94.56 102 VAL A C 1
ATOM 805 O O . VAL A 1 102 ? -9.546 8.305 2.473 1.00 94.56 102 VAL A O 1
ATOM 808 N N . VAL A 1 103 ? -9.488 10.229 3.619 1.00 93.75 103 VAL A N 1
ATOM 809 C CA . VAL A 1 103 ? -8.047 10.450 3.417 1.00 93.75 103 VAL A CA 1
ATOM 810 C C . VAL A 1 103 ? -7.216 9.396 4.150 1.00 93.75 103 VAL A C 1
ATOM 812 O O . VAL A 1 103 ? -6.285 8.847 3.562 1.00 93.75 103 VAL A O 1
ATOM 815 N N . VAL A 1 104 ? -7.556 9.075 5.402 1.00 93.44 104 VAL A N 1
ATOM 816 C CA . VAL A 1 104 ? -6.856 8.038 6.177 1.00 93.44 104 VAL A CA 1
ATOM 817 C C . VAL A 1 104 ? -7.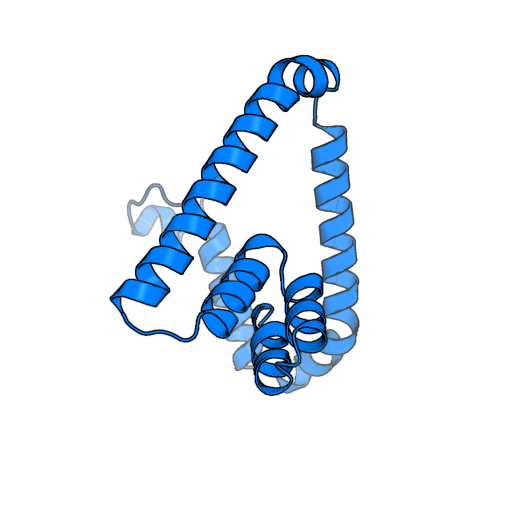080 6.651 5.566 1.00 93.44 104 VAL A C 1
ATOM 819 O O . VAL A 1 104 ? -6.130 5.882 5.455 1.00 93.44 104 VAL A O 1
ATOM 822 N N . SER A 1 105 ? -8.289 6.344 5.094 1.00 91.94 105 SER A N 1
ATOM 823 C CA . SER A 1 105 ? -8.592 5.094 4.389 1.00 91.94 105 SER A CA 1
ATOM 824 C C . SER A 1 105 ? -7.846 4.981 3.059 1.00 91.94 105 SER A C 1
ATOM 826 O O . SER A 1 105 ? -7.327 3.914 2.740 1.00 91.94 105 SER A O 1
ATOM 828 N N . SER A 1 106 ? -7.729 6.071 2.294 1.00 93.56 106 SER A N 1
ATOM 829 C CA . SER A 1 106 ? -6.921 6.090 1.067 1.00 93.56 106 SER A CA 1
ATOM 830 C C . SER A 1 106 ? -5.438 5.856 1.382 1.00 93.56 106 SER A C 1
ATOM 832 O O . SER A 1 106 ? -4.796 5.021 0.745 1.00 93.56 106 SER A O 1
ATOM 834 N N . ALA A 1 107 ? -4.909 6.506 2.425 1.00 92.62 107 ALA A N 1
ATOM 835 C CA . ALA A 1 107 ? -3.543 6.288 2.893 1.00 92.62 107 ALA A CA 1
ATOM 836 C C . ALA A 1 107 ? -3.297 4.834 3.332 1.00 92.62 107 ALA A C 1
ATOM 838 O O . ALA A 1 107 ? -2.278 4.258 2.958 1.00 92.62 107 ALA A O 1
ATOM 839 N N . ALA A 1 108 ? -4.240 4.226 4.056 1.00 92.44 108 ALA A N 1
ATOM 840 C CA . ALA A 1 108 ? -4.172 2.825 4.467 1.00 92.44 108 ALA A CA 1
ATOM 841 C C . ALA A 1 108 ? -4.166 1.869 3.263 1.00 92.44 108 ALA A C 1
ATOM 843 O O . ALA A 1 108 ? -3.370 0.939 3.232 1.00 92.44 108 ALA A O 1
ATOM 844 N N . ASN A 1 109 ? -4.979 2.142 2.238 1.00 91.56 109 ASN A N 1
ATOM 845 C CA . ASN A 1 109 ? -5.029 1.342 1.012 1.00 91.56 109 ASN A CA 1
ATOM 846 C C . ASN A 1 109 ? -3.713 1.374 0.209 1.00 91.56 109 ASN A C 1
ATOM 848 O O . ASN A 1 109 ? -3.314 0.364 -0.358 1.00 91.56 109 ASN A O 1
ATOM 852 N N . ILE A 1 110 ? -3.060 2.537 0.117 1.00 90.44 110 ILE A N 1
ATOM 853 C CA . ILE A 1 110 ? -1.911 2.740 -0.787 1.00 90.44 110 ILE A CA 1
ATOM 854 C C . ILE A 1 110 ? -0.580 2.488 -0.078 1.00 90.44 110 ILE A C 1
ATOM 856 O O . ILE A 1 110 ? 0.329 1.892 -0.648 1.00 90.44 110 ILE A O 1
ATOM 860 N N . MET A 1 111 ? -0.442 3.015 1.139 1.00 88.56 111 MET A N 1
ATOM 861 C CA . MET A 1 111 ? 0.822 3.061 1.882 1.00 88.56 111 MET A CA 1
ATOM 862 C C . MET A 1 111 ? 0.835 2.098 3.071 1.00 88.56 111 MET A C 1
ATOM 864 O O . MET A 1 111 ? 1.887 1.882 3.669 1.00 88.56 111 MET A O 1
ATOM 868 N N . GLY A 1 112 ? -0.320 1.529 3.417 1.00 89.00 112 GLY A N 1
ATOM 869 C CA . GLY A 1 112 ? -0.467 0.633 4.550 1.00 89.00 112 GLY A CA 1
ATOM 870 C C . GLY A 1 112 ? -0.586 1.346 5.907 1.00 89.00 112 GLY A C 1
ATOM 871 O O . GLY A 1 112 ? -0.463 2.574 6.027 1.00 89.00 112 GLY A O 1
ATOM 872 N N . PRO A 1 113 ? -0.817 0.566 6.972 1.00 86.81 113 PRO A N 1
ATOM 873 C CA . PRO A 1 113 ? -1.030 1.054 8.339 1.00 86.81 113 PRO A CA 1
ATOM 874 C C . PRO A 1 113 ? 0.205 1.715 8.953 1.00 86.81 113 PRO A C 1
ATOM 876 O O . PRO A 1 113 ? 0.061 2.618 9.782 1.00 86.81 113 PRO A O 1
ATOM 879 N N . SER A 1 114 ? 1.407 1.319 8.520 1.00 88.50 114 SER A N 1
ATOM 880 C CA . SER A 1 114 ? 2.682 1.902 8.958 1.00 88.50 114 SER A CA 1
ATOM 881 C C . SER A 1 114 ? 2.786 3.401 8.650 1.00 88.50 114 SER A C 1
ATOM 883 O O . SER A 1 114 ? 3.470 4.126 9.372 1.00 88.50 114 SER A O 1
ATOM 885 N N . VAL A 1 115 ? 2.057 3.883 7.636 1.00 90.38 115 VAL A N 1
ATOM 886 C CA . VAL A 1 115 ? 1.948 5.307 7.285 1.00 90.38 115 VAL A CA 1
ATOM 887 C C . VAL A 1 115 ? 0.599 5.895 7.709 1.00 90.38 115 VAL A C 1
ATOM 889 O O . VAL A 1 115 ? 0.547 7.009 8.233 1.00 90.38 115 VAL A O 1
ATOM 892 N N . ALA A 1 116 ? -0.502 5.159 7.541 1.00 92.25 116 ALA A N 1
ATOM 893 C CA . ALA A 1 116 ? -1.847 5.679 7.792 1.00 92.25 116 ALA A CA 1
ATOM 894 C C . ALA A 1 116 ? -2.139 5.963 9.276 1.00 92.25 116 ALA A C 1
ATOM 896 O O . ALA A 1 116 ? -2.731 6.994 9.603 1.00 92.25 116 ALA A O 1
ATOM 897 N N . ALA A 1 117 ? -1.699 5.095 10.192 1.00 91.06 117 ALA A N 1
ATOM 898 C CA . ALA A 1 117 ? -1.909 5.282 11.628 1.00 91.06 117 ALA A CA 1
ATOM 899 C C . ALA A 1 117 ? -1.185 6.525 12.194 1.00 91.06 117 ALA A C 1
ATOM 901 O O . ALA A 1 117 ? -1.840 7.343 12.854 1.00 91.06 117 ALA A O 1
ATOM 902 N N . PRO A 1 118 ? 0.118 6.753 11.923 1.00 91.75 118 PRO A N 1
ATOM 903 C CA . PRO A 1 118 ? 0.777 7.990 12.340 1.00 91.75 118 PRO A CA 1
ATOM 904 C C . PRO A 1 118 ? 0.229 9.232 11.618 1.00 91.75 118 PRO A C 1
ATOM 906 O O . PRO A 1 118 ? 0.147 10.294 12.236 1.00 91.75 118 PRO A O 1
ATOM 909 N N . MET A 1 119 ? -0.215 9.117 10.360 1.00 93.00 119 MET A N 1
ATOM 910 C CA . MET A 1 119 ? -0.887 10.207 9.638 1.00 93.00 119 MET A CA 1
ATOM 911 C C . MET A 1 119 ? -2.206 10.618 10.313 1.00 93.00 119 MET A C 1
ATOM 913 O O . MET A 1 119 ? -2.455 11.804 10.522 1.00 93.00 119 MET A O 1
ATOM 917 N N . ALA A 1 120 ? -3.031 9.657 10.734 1.00 93.19 120 ALA A N 1
ATOM 918 C CA . ALA A 1 120 ? -4.248 9.939 11.494 1.00 93.19 120 ALA A CA 1
ATOM 919 C C . ALA A 1 120 ? -3.944 10.644 12.830 1.00 93.19 120 ALA A C 1
ATOM 921 O O . ALA A 1 120 ? -4.647 11.582 13.226 1.00 93.19 120 ALA A O 1
ATOM 922 N N . ALA A 1 121 ? -2.874 10.227 13.515 1.00 91.94 121 ALA A N 1
ATOM 923 C CA . ALA A 1 121 ? -2.432 10.845 14.760 1.00 91.94 121 ALA A CA 1
ATOM 924 C C . ALA A 1 121 ? -1.953 12.294 14.555 1.00 91.94 121 ALA A C 1
ATOM 926 O O . ALA A 1 121 ? -2.342 13.171 15.332 1.00 91.94 121 ALA A O 1
ATOM 927 N N . SER A 1 122 ? -1.165 12.565 13.507 1.00 92.50 122 SER A N 1
ATOM 928 C CA . SER A 1 122 ? -0.641 13.906 13.203 1.00 92.50 122 SER A CA 1
ATOM 929 C C . SER A 1 122 ? -1.734 14.886 12.768 1.00 92.50 122 SER A C 1
ATOM 931 O O . SER A 1 122 ? -1.663 16.070 13.089 1.00 92.50 122 SER A O 1
ATOM 933 N N . MET A 1 123 ? -2.804 14.390 12.141 1.00 92.19 123 MET A N 1
ATOM 934 C CA . MET A 1 123 ? -4.003 15.170 11.814 1.00 92.19 123 MET A CA 1
ATOM 935 C C . MET A 1 123 ? -4.915 15.447 13.025 1.00 92.19 123 MET A C 1
ATOM 937 O O . MET A 1 123 ? -6.010 15.986 12.865 1.00 92.19 123 MET A O 1
ATOM 941 N N . GLY A 1 124 ? -4.518 15.053 14.242 1.00 90.94 124 GLY A N 1
ATOM 942 C CA . GLY A 1 124 ? -5.324 15.213 15.457 1.00 90.94 124 GLY A CA 1
ATOM 943 C C . GLY A 1 124 ? -6.524 14.261 15.536 1.00 90.94 124 GLY A C 1
ATOM 944 O O . GLY A 1 124 ? -7.362 14.376 16.434 1.00 90.94 124 GLY A O 1
ATOM 945 N N . ARG A 1 125 ? -6.621 13.282 14.630 1.00 90.44 125 ARG A N 1
ATOM 946 C CA . ARG A 1 125 ? -7.731 12.328 14.536 1.00 90.44 125 ARG A CA 1
ATOM 947 C C . ARG A 1 125 ? -7.390 11.022 15.248 1.00 90.44 125 ARG A C 1
ATOM 949 O O . ARG A 1 125 ? -7.403 9.950 14.655 1.00 90.44 125 ARG A O 1
ATOM 956 N N . LYS A 1 126 ? -7.156 11.093 16.565 1.00 88.62 126 LYS A N 1
ATOM 957 C CA . LYS A 1 126 ? -6.800 9.922 17.401 1.00 88.62 126 LYS A CA 1
ATOM 958 C C . LYS A 1 126 ? -7.788 8.753 17.283 1.00 88.62 126 LYS A C 1
ATOM 960 O O . LYS A 1 126 ? -7.375 7.604 17.343 1.00 88.62 126 LYS A O 1
ATOM 965 N N . LYS A 1 127 ? -9.079 9.043 17.070 1.00 92.19 127 LYS A N 1
ATOM 966 C CA . LYS A 1 127 ? -10.127 8.026 16.865 1.00 92.19 127 LYS A CA 1
ATOM 967 C C . L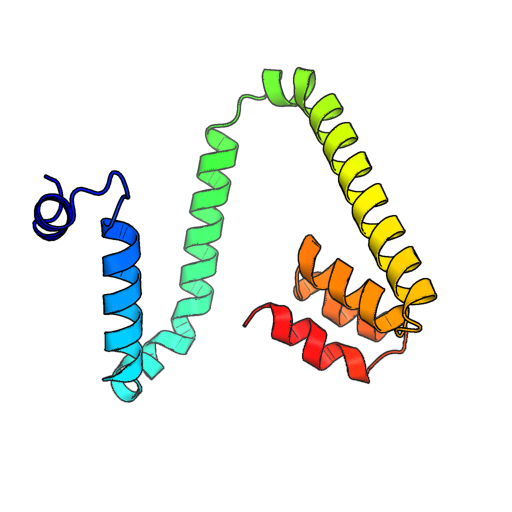YS A 1 127 ? -9.916 7.179 15.602 1.00 92.19 127 LYS A C 1
ATOM 969 O O . LYS A 1 127 ? -10.388 6.052 15.566 1.00 92.19 127 LYS A O 1
ATOM 974 N N . LEU A 1 128 ? -9.208 7.708 14.600 1.00 90.25 128 LEU A N 1
ATOM 975 C CA . LEU A 1 128 ? -8.913 7.017 13.343 1.00 90.25 128 LEU A CA 1
ATOM 976 C C . LEU A 1 128 ? -7.610 6.201 13.397 1.00 90.25 128 LEU A C 1
ATOM 978 O O . LEU A 1 128 ? -7.357 5.419 12.491 1.00 90.25 128 LEU A O 1
ATOM 982 N N . VAL A 1 129 ? -6.796 6.335 14.452 1.00 89.06 129 VAL A N 1
ATOM 983 C CA . VAL A 1 129 ? -5.515 5.614 14.574 1.00 89.06 129 VAL A CA 1
ATOM 984 C C . VAL A 1 129 ? -5.744 4.112 14.694 1.00 89.06 129 VAL A C 1
ATOM 986 O O . VAL A 1 129 ? -5.153 3.348 13.946 1.00 89.06 129 VAL A O 1
ATOM 989 N N . THR A 1 130 ? -6.641 3.688 15.588 1.00 88.88 130 THR A N 1
ATOM 990 C CA . THR A 1 130 ? -6.967 2.269 15.779 1.00 88.88 130 THR A CA 1
ATOM 991 C C . THR A 1 130 ? -7.483 1.602 14.498 1.00 88.88 130 THR A C 1
ATOM 993 O O . THR A 1 130 ? -6.891 0.605 14.096 1.00 88.88 130 THR A O 1
ATOM 996 N N . PRO A 1 131 ? -8.524 2.119 13.810 1.00 87.00 131 PRO A N 1
ATOM 997 C CA . PRO A 1 131 ? -8.974 1.515 12.557 1.00 87.00 131 PRO A CA 1
ATOM 998 C C . PRO A 1 131 ? -7.915 1.592 11.449 1.00 87.00 131 PRO A C 1
ATOM 1000 O O . PRO A 1 131 ? -7.806 0.655 10.666 1.00 87.00 131 PRO A O 1
ATOM 1003 N N . ALA A 1 132 ? -7.080 2.639 11.408 1.00 87.81 132 ALA A N 1
ATOM 1004 C CA . ALA A 1 132 ? -5.966 2.700 10.465 1.00 87.81 132 ALA A CA 1
ATOM 1005 C C . ALA A 1 132 ? -4.927 1.599 10.727 1.00 87.81 132 ALA A C 1
ATOM 1007 O O . ALA A 1 132 ? -4.490 0.959 9.780 1.00 87.81 132 ALA A O 1
ATOM 1008 N N . SER A 1 133 ? -4.568 1.325 11.985 1.00 84.88 133 SER A N 1
ATOM 1009 C CA . SER A 1 133 ? -3.653 0.231 12.346 1.00 84.88 133 SER A CA 1
ATOM 1010 C C . SER A 1 133 ? -4.230 -1.157 12.064 1.00 84.88 133 SER A C 1
ATOM 1012 O O . SER A 1 133 ? -3.474 -2.087 11.813 1.00 84.88 133 SER A O 1
ATOM 1014 N N . LEU A 1 134 ? -5.557 -1.303 12.100 1.00 83.38 134 LEU A N 1
ATOM 1015 C CA . LEU A 1 134 ? -6.228 -2.572 11.817 1.00 83.38 134 LEU A CA 1
ATOM 1016 C C . LEU A 1 134 ? -6.340 -2.894 10.325 1.00 83.38 134 LEU A C 1
ATOM 1018 O O . LEU A 1 134 ? -6.669 -4.022 9.997 1.00 83.38 134 LEU A O 1
ATOM 1022 N N . SER A 1 135 ? -6.031 -1.956 9.427 1.00 75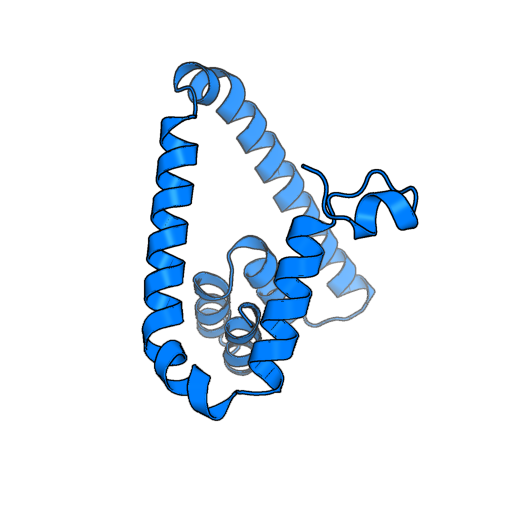.19 135 SER A N 1
ATOM 1023 C CA . SER A 1 135 ? -6.042 -2.216 7.979 1.00 75.19 135 SER A CA 1
ATOM 1024 C C . SER A 1 135 ? -5.003 -3.250 7.503 1.00 75.19 135 SER A C 1
ATOM 1026 O O . SER A 1 135 ? -5.022 -3.621 6.334 1.00 75.19 135 SER A O 1
ATOM 1028 N N . GLU A 1 136 ? -4.116 -3.724 8.389 1.00 62.19 136 GLU A N 1
ATOM 1029 C CA . GLU A 1 136 ? -3.203 -4.859 8.147 1.00 62.19 136 GLU A CA 1
ATOM 1030 C C . GLU A 1 136 ? -3.800 -6.240 8.451 1.00 62.19 136 GLU A C 1
ATOM 1032 O O . GLU A 1 136 ? -3.178 -7.241 8.095 1.00 62.19 136 GLU A O 1
ATOM 1037 N N . TYR A 1 137 ? -4.941 -6.304 9.146 1.00 45.09 137 TYR A N 1
ATOM 1038 C CA . TYR A 1 137 ? -5.592 -7.553 9.565 1.00 45.09 137 TYR A CA 1
ATOM 1039 C C . TYR A 1 137 ? -6.768 -7.899 8.653 1.00 45.09 137 TYR A C 1
ATOM 1041 O O . TYR A 1 137 ? -6.909 -9.102 8.338 1.00 45.09 137 TYR A O 1
#

Radius of gyration: 20.95 Å; chains: 1; bounding box: 40×50×41 Å